Protein AF-M5FWV5-F1 (afdb_monomer_lite)

Radius of gyration: 20.73 Å; chains: 1; bounding box: 66×24×38 Å

Secondary structure (DSSP, 8-state):
-PPP-GGGHHHHHHHHHHHHHHTT-HHHHHHHHHHHHHHHHHHHHHHHHS-TTTGGGGTT--SHHHHHHHHHHHHHHHHHTT--

Structure (mmCIF, N/CA/C/O backbone):
data_AF-M5FWV5-F1
#
_entry.id   AF-M5FWV5-F1
#
loop_
_atom_site.group_PDB
_atom_site.id
_atom_site.type_symbol
_atom_site.label_atom_id
_atom_site.label_alt_id
_atom_site.label_comp_id
_atom_site.label_asym_id
_atom_site.label_entity_id
_atom_site.label_seq_id
_atom_site.pdbx_PDB_ins_code
_atom_site.Cartn_x
_atom_site.Cartn_y
_atom_site.Cartn_z
_atom_site.occupancy
_atom_site.B_iso_or_equiv
_atom_site.auth_seq_id
_atom_site.auth_comp_id
_atom_site.auth_asym_id
_atom_site.auth_atom_id
_atom_site.pdbx_PDB_model_num
ATOM 1 N N . PHE A 1 1 ? -23.811 -8.144 15.316 1.00 67.81 1 PHE A N 1
ATOM 2 C CA . PHE A 1 1 ? -23.691 -7.347 14.083 1.00 67.81 1 PHE A CA 1
ATOM 3 C C . PHE A 1 1 ? -24.118 -8.221 12.927 1.00 67.81 1 PHE A C 1
ATOM 5 O O . PHE A 1 1 ? -23.661 -9.358 12.872 1.00 67.81 1 PHE A O 1
ATOM 12 N N . ASP A 1 2 ? -24.999 -7.732 12.059 1.00 76.75 2 ASP A N 1
ATOM 13 C CA . ASP A 1 2 ? -25.298 -8.428 10.807 1.00 76.75 2 ASP A CA 1
ATOM 14 C C . ASP A 1 2 ? -24.070 -8.423 9.891 1.00 76.75 2 ASP A C 1
ATOM 16 O O . ASP A 1 2 ? -23.293 -7.463 9.875 1.00 76.75 2 ASP A O 1
ATOM 20 N N . MET A 1 3 ? -23.879 -9.509 9.143 1.00 86.88 3 MET A N 1
ATOM 21 C CA . MET A 1 3 ? -22.849 -9.583 8.106 1.00 86.88 3 MET A CA 1
ATOM 22 C C . MET A 1 3 ? -23.152 -8.598 6.972 1.00 86.88 3 MET A C 1
ATOM 24 O O . MET A 1 3 ? -24.311 -8.272 6.717 1.00 86.88 3 MET A O 1
ATOM 28 N N . LEU A 1 4 ? -22.106 -8.129 6.286 1.00 89.31 4 LEU A N 1
ATOM 29 C CA . LEU A 1 4 ? -22.250 -7.214 5.154 1.00 89.31 4 LEU A CA 1
ATOM 30 C C . LEU A 1 4 ? -23.088 -7.852 4.030 1.00 89.31 4 LEU A C 1
ATOM 32 O O . LEU A 1 4 ? -22.828 -8.980 3.620 1.00 89.31 4 LEU A O 1
ATOM 36 N N . ASN A 1 5 ? -24.061 -7.101 3.522 1.00 90.62 5 ASN A N 1
ATOM 37 C CA . ASN A 1 5 ? -24.938 -7.437 2.404 1.00 90.62 5 ASN A CA 1
ATOM 38 C C . ASN A 1 5 ? -25.243 -6.160 1.583 1.00 90.62 5 ASN A C 1
ATOM 40 O O . ASN A 1 5 ? -24.998 -5.042 2.040 1.00 90.62 5 ASN A O 1
ATOM 44 N N . ALA A 1 6 ? -25.786 -6.312 0.375 1.00 88.88 6 ALA A N 1
ATOM 45 C CA . ALA A 1 6 ? -26.094 -5.224 -0.550 1.00 88.88 6 ALA A CA 1
ATOM 46 C C . ALA A 1 6 ? -26.980 -4.129 0.080 1.00 88.88 6 ALA A C 1
ATOM 48 O O . ALA A 1 6 ? -26.698 -2.943 -0.078 1.00 88.88 6 ALA A O 1
ATOM 49 N N . ASP A 1 7 ? -27.999 -4.514 0.853 1.00 93.06 7 ASP A N 1
ATOM 50 C CA . ASP A 1 7 ? -28.986 -3.581 1.416 1.00 93.06 7 ASP A CA 1
ATOM 51 C C . ASP A 1 7 ? -28.586 -2.953 2.762 1.00 93.06 7 ASP A C 1
ATOM 53 O O . ASP A 1 7 ? -29.231 -2.013 3.228 1.00 93.06 7 ASP A O 1
ATOM 57 N N . ASN A 1 8 ? -27.529 -3.445 3.418 1.00 92.25 8 ASN A N 1
ATOM 58 C CA . ASN A 1 8 ? -27.164 -3.016 4.775 1.00 92.25 8 ASN A CA 1
ATOM 59 C C . ASN A 1 8 ? -25.843 -2.234 4.852 1.00 92.25 8 ASN A C 1
ATOM 61 O O . ASN A 1 8 ? -25.340 -1.993 5.950 1.00 92.25 8 ASN A O 1
ATOM 65 N N . TRP A 1 9 ? -25.313 -1.783 3.711 1.00 92.00 9 TRP A N 1
ATOM 66 C CA . TRP A 1 9 ? -24.036 -1.069 3.624 1.00 92.00 9 TRP A CA 1
ATOM 67 C C . TRP A 1 9 ? -23.915 0.098 4.613 1.00 92.00 9 TRP A C 1
ATOM 69 O O . TRP A 1 9 ? -22.958 0.164 5.381 1.00 92.00 9 TRP A O 1
ATOM 79 N N . TYR A 1 10 ? -24.883 1.020 4.625 1.00 91.81 10 TYR A N 1
ATOM 80 C CA . TYR A 1 10 ? -24.837 2.207 5.486 1.00 91.81 10 TYR A CA 1
ATOM 81 C C . TYR A 1 10 ? -24.829 1.879 6.991 1.00 91.81 10 TYR A C 1
ATOM 83 O O . TYR A 1 10 ? -23.927 2.360 7.688 1.00 91.81 10 TYR A O 1
ATOM 91 N N . PRO A 1 11 ? -25.781 1.085 7.525 1.00 93.00 11 PRO A N 1
ATOM 92 C CA . PRO A 1 11 ? -25.754 0.700 8.934 1.00 93.00 11 PRO A CA 1
ATOM 93 C C . PRO A 1 11 ? -24.519 -0.141 9.286 1.00 93.00 11 PRO A C 1
ATOM 95 O O . PRO A 1 11 ? -23.893 0.118 10.313 1.00 93.00 11 PRO A O 1
ATOM 98 N N . TRP A 1 12 ? -24.102 -1.066 8.415 1.00 94.38 12 TRP A N 1
ATOM 99 C CA . TRP A 1 12 ? -22.891 -1.864 8.617 1.00 94.38 12 TRP A CA 1
ATOM 100 C C . TRP A 1 12 ? -21.636 -0.989 8.702 1.00 94.38 12 TRP A C 1
ATOM 102 O O . TRP A 1 12 ? -20.860 -1.108 9.652 1.00 94.38 12 TRP A O 1
ATOM 112 N N . LYS A 1 13 ? -21.469 -0.049 7.763 1.00 91.88 13 LYS A N 1
ATOM 113 C CA . LYS A 1 13 ? -20.334 0.882 7.723 1.00 91.88 13 LYS A CA 1
ATOM 114 C C . LYS A 1 13 ? -20.256 1.701 9.005 1.00 91.88 13 LYS A C 1
ATOM 116 O O . LYS A 1 13 ? -19.181 1.813 9.585 1.00 91.88 13 LYS A O 1
ATOM 121 N N . ARG A 1 14 ? -21.384 2.243 9.475 1.00 91.69 14 ARG A N 1
ATOM 122 C CA . ARG A 1 14 ? -21.428 3.039 10.709 1.00 91.69 14 ARG A CA 1
ATOM 123 C C . ARG A 1 14 ? -21.029 2.212 11.934 1.00 91.69 14 ARG A C 1
ATOM 125 O O . ARG A 1 14 ? -20.268 2.701 12.764 1.00 91.69 14 ARG A O 1
ATOM 132 N N . CYS A 1 15 ? -21.500 0.968 12.029 1.00 91.38 15 CYS A N 1
ATOM 133 C CA . CYS A 1 15 ? -21.096 0.047 13.092 1.00 91.38 15 CYS A CA 1
ATOM 134 C C . CYS A 1 15 ? -19.601 -0.281 13.034 1.00 91.38 15 CYS A C 1
ATOM 136 O O . CYS A 1 15 ? -18.927 -0.210 14.056 1.00 91.38 15 CYS A O 1
ATOM 138 N N . MET A 1 16 ? -19.067 -0.590 11.853 1.00 92.50 16 MET A N 1
ATOM 139 C CA . MET A 1 16 ? -17.644 -0.891 11.698 1.00 92.50 16 MET A CA 1
ATOM 140 C C . MET A 1 16 ? -16.763 0.315 12.001 1.00 92.50 16 MET A C 1
ATOM 142 O O . MET A 1 16 ? -15.758 0.168 12.682 1.00 92.50 16 MET A O 1
ATOM 146 N N . GLN A 1 17 ? -17.151 1.518 11.576 1.00 90.25 17 GLN A N 1
ATOM 147 C CA . GLN A 1 17 ? -16.432 2.738 11.943 1.00 90.25 17 GLN A CA 1
ATOM 148 C C . GLN A 1 17 ? -16.427 2.960 13.460 1.00 90.25 17 GLN A C 1
ATOM 150 O O . GLN A 1 17 ? -15.386 3.306 14.008 1.00 90.25 17 GLN A O 1
ATOM 155 N N . ALA A 1 18 ? -17.550 2.721 14.145 1.00 91.31 18 ALA A N 1
ATOM 156 C CA . ALA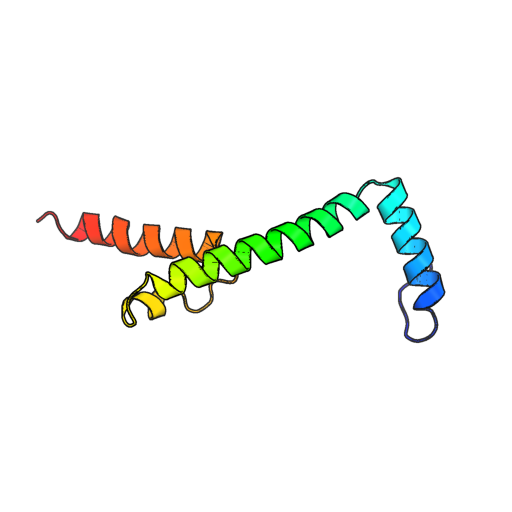 A 1 18 ? -17.612 2.827 15.601 1.00 91.31 18 ALA A CA 1
ATOM 157 C C . ALA A 1 18 ? -16.690 1.806 16.290 1.00 91.31 18 ALA A C 1
ATOM 159 O O . ALA A 1 18 ? -15.901 2.196 17.144 1.00 91.31 18 ALA A O 1
ATOM 160 N N . LEU A 1 19 ? -16.718 0.540 15.862 1.00 92.50 19 LEU A N 1
ATOM 161 C CA . LEU A 1 19 ? -15.843 -0.514 16.391 1.00 92.50 19 LEU A CA 1
ATOM 162 C C . LEU A 1 19 ? -14.361 -0.203 16.147 1.00 92.50 19 LEU A C 1
ATOM 164 O O . LEU A 1 19 ? -13.542 -0.260 17.058 1.00 92.50 19 LEU A O 1
ATOM 168 N N . LEU A 1 20 ? -14.002 0.171 14.919 1.00 91.56 20 LEU A N 1
ATOM 169 C CA . LEU A 1 20 ? -12.629 0.537 14.578 1.00 91.56 20 LEU A CA 1
ATOM 170 C C . LEU A 1 20 ? -12.167 1.771 15.365 1.00 91.56 20 LEU A C 1
ATOM 172 O O . LEU A 1 20 ? -10.997 1.850 15.728 1.00 91.56 20 LEU A O 1
ATOM 176 N N . SER A 1 21 ? -13.062 2.720 15.648 1.00 90.69 21 SER A N 1
ATOM 177 C CA . SER A 1 21 ? -12.757 3.872 16.500 1.00 90.69 21 SER A CA 1
ATOM 178 C C . SER A 1 21 ? -12.527 3.455 17.950 1.00 90.69 21 SER A C 1
ATOM 180 O O . SER A 1 21 ? -11.557 3.895 18.557 1.00 90.69 21 SER A O 1
ATOM 182 N N . GLU A 1 22 ? -13.396 2.607 18.500 1.00 93.12 22 GLU A N 1
ATOM 183 C CA . GLU A 1 22 ? -13.313 2.106 19.877 1.00 93.12 22 GLU A CA 1
ATOM 184 C C . GLU A 1 22 ? -12.003 1.344 20.120 1.00 93.12 22 GLU A C 1
ATOM 186 O O . GLU A 1 22 ? -11.358 1.506 21.154 1.00 93.12 22 GLU A O 1
ATOM 191 N N . HIS A 1 23 ? -11.552 0.585 19.121 1.00 91.50 23 HIS A N 1
ATOM 192 C CA . HIS A 1 23 ? -10.295 -0.156 19.166 1.00 91.50 23 HIS A CA 1
ATOM 193 C C . HIS A 1 23 ? -9.064 0.648 18.707 1.00 91.50 23 HIS A C 1
ATOM 195 O O . HIS A 1 23 ? -7.977 0.081 18.623 1.00 91.50 23 HIS A O 1
ATOM 201 N N . ASN A 1 24 ? -9.195 1.952 18.420 1.00 88.56 24 ASN A N 1
ATOM 202 C CA . ASN A 1 24 ? -8.123 2.799 17.868 1.00 88.56 24 ASN A CA 1
ATOM 203 C C . ASN A 1 24 ? -7.490 2.245 16.570 1.00 88.56 24 ASN A C 1
ATOM 205 O O . ASN A 1 24 ? -6.320 2.476 16.281 1.00 88.56 24 ASN A O 1
ATOM 209 N N . LEU A 1 25 ? -8.264 1.507 15.775 1.00 91.25 25 LEU A N 1
ATOM 210 C CA . LEU A 1 25 ? -7.849 0.936 14.493 1.00 91.25 25 LEU A CA 1
ATOM 211 C C . LEU A 1 25 ? -8.112 1.885 13.318 1.00 91.25 25 LEU A C 1
ATOM 213 O O . LEU A 1 25 ? -7.491 1.734 12.270 1.00 91.25 25 LEU A O 1
ATOM 217 N N . LEU A 1 26 ? -8.990 2.885 13.478 1.00 87.38 26 LEU A N 1
ATOM 218 C CA . LEU A 1 26 ? -9.202 3.908 12.444 1.00 87.38 26 LEU A CA 1
ATOM 219 C C . LEU A 1 26 ? -7.915 4.675 12.122 1.00 87.38 26 LEU A C 1
ATOM 221 O O . LEU A 1 26 ? -7.586 4.828 10.951 1.00 87.38 26 LEU A O 1
ATOM 225 N N . SER A 1 27 ? -7.150 5.072 13.141 1.00 86.94 27 SER A N 1
ATOM 226 C CA . SER A 1 27 ? -5.865 5.755 12.950 1.00 86.94 27 SER A CA 1
ATOM 227 C C . SER A 1 27 ? -4.828 4.859 12.270 1.00 86.94 27 SER A C 1
ATOM 229 O O . SER A 1 27 ? -3.986 5.344 11.520 1.00 86.94 27 SER A O 1
ATOM 231 N N . HIS A 1 28 ? -4.897 3.542 12.483 1.00 87.12 28 HIS A N 1
ATOM 232 C CA . HIS A 1 28 ? -4.055 2.589 11.766 1.00 87.12 28 HIS A CA 1
ATOM 233 C C . HIS A 1 28 ? -4.408 2.539 10.275 1.00 87.12 28 HIS A C 1
ATOM 235 O O . HIS A 1 28 ? -3.508 2.567 9.442 1.00 87.12 28 HIS A O 1
ATOM 241 N N . ILE A 1 29 ? -5.700 2.530 9.935 1.00 86.75 29 ILE A N 1
ATOM 242 C CA . ILE A 1 29 ? -6.179 2.558 8.544 1.00 86.75 29 ILE A CA 1
ATOM 243 C C . ILE A 1 29 ? -5.775 3.866 7.852 1.00 86.75 29 ILE A C 1
ATOM 245 O O . ILE A 1 29 ? -5.301 3.838 6.718 1.00 86.75 29 ILE A O 1
ATOM 249 N N . GLU A 1 30 ? -5.931 5.008 8.523 1.00 87.19 30 GLU A N 1
ATOM 250 C CA . GLU A 1 30 ? -5.503 6.308 7.990 1.00 87.19 30 GLU A CA 1
ATOM 251 C C . GLU A 1 30 ? -3.992 6.344 7.759 1.00 87.19 30 GLU A C 1
ATOM 253 O O . GLU A 1 30 ? -3.541 6.671 6.663 1.00 87.19 30 GLU A O 1
ATOM 258 N N . ARG A 1 31 ? -3.215 5.882 8.740 1.00 87.31 31 ARG A N 1
ATOM 259 C CA . ARG A 1 31 ? -1.761 5.798 8.629 1.00 87.31 31 ARG A CA 1
ATOM 260 C C . ARG A 1 31 ? -1.319 4.857 7.507 1.00 87.31 31 ARG A C 1
ATOM 262 O O . ARG A 1 31 ? -0.358 5.165 6.815 1.00 87.31 31 ARG A O 1
ATOM 269 N N . MET A 1 32 ? -1.994 3.724 7.299 1.00 85.62 32 MET A N 1
ATOM 270 C CA . MET A 1 32 ? -1.711 2.836 6.161 1.00 85.62 32 MET A CA 1
ATOM 271 C C . MET A 1 32 ? -1.905 3.552 4.822 1.00 85.62 32 MET A C 1
ATOM 273 O O . MET A 1 32 ? -1.106 3.357 3.914 1.00 85.62 32 MET A O 1
ATOM 277 N N . ARG A 1 33 ? -2.924 4.409 4.713 1.00 84.06 33 ARG A N 1
ATOM 278 C CA . ARG A 1 33 ? -3.161 5.205 3.507 1.00 84.06 33 ARG A CA 1
ATOM 279 C C . ARG A 1 33 ? -2.048 6.225 3.259 1.00 84.06 33 ARG A C 1
ATOM 281 O O . ARG A 1 33 ? -1.625 6.385 2.123 1.00 84.06 33 ARG A O 1
ATOM 288 N N . GLU A 1 34 ? -1.552 6.880 4.306 1.00 87.25 34 GLU A N 1
ATOM 289 C CA . GLU A 1 34 ? -0.388 7.773 4.198 1.00 87.25 34 GLU A CA 1
ATOM 290 C C . GLU A 1 34 ? 0.876 7.008 3.773 1.00 87.25 34 GLU A C 1
ATOM 292 O O . GLU A 1 34 ? 1.652 7.487 2.946 1.00 87.25 34 GLU A O 1
ATOM 297 N N . TRP A 1 35 ? 1.078 5.799 4.309 1.00 85.75 35 TRP A N 1
ATOM 298 C CA . TRP A 1 35 ? 2.186 4.932 3.901 1.00 85.75 35 TRP A CA 1
ATOM 299 C C . TRP A 1 35 ? 2.102 4.526 2.433 1.00 85.75 35 TRP A C 1
ATOM 301 O O . TRP A 1 35 ? 3.142 4.474 1.792 1.00 85.75 35 TRP A O 1
ATOM 311 N N . ASP A 1 36 ? 0.904 4.295 1.899 1.00 87.62 36 ASP A N 1
ATOM 312 C CA . ASP A 1 36 ? 0.686 3.951 0.489 1.00 87.62 36 ASP A CA 1
ATOM 313 C C . ASP A 1 36 ? 1.172 5.071 -0.450 1.00 87.62 36 ASP A C 1
ATOM 315 O O . ASP A 1 36 ? 1.876 4.822 -1.426 1.00 87.62 36 ASP A O 1
ATOM 319 N N . GLU A 1 37 ? 0.901 6.335 -0.102 1.00 87.44 37 GLU A N 1
ATOM 320 C CA . GLU A 1 37 ? 1.390 7.492 -0.865 1.00 87.44 37 GLU A CA 1
ATOM 321 C C . GLU A 1 37 ? 2.923 7.603 -0.844 1.00 87.44 37 GLU A C 1
ATOM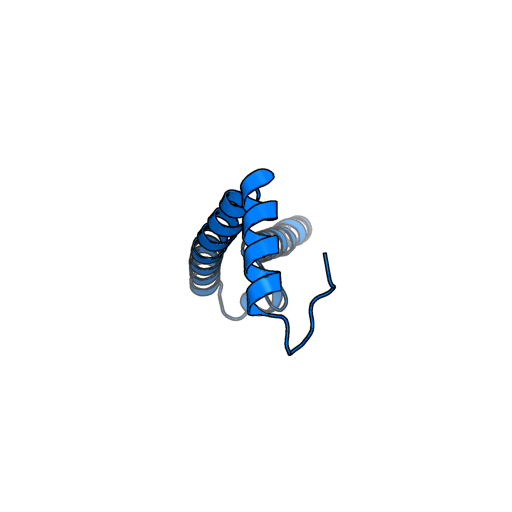 323 O O . GLU A 1 37 ? 3.553 7.922 -1.859 1.00 87.44 37 GLU A O 1
ATOM 328 N N . ILE A 1 38 ? 3.537 7.328 0.309 1.00 88.25 38 ILE A N 1
ATOM 329 C CA . ILE A 1 38 ? 4.995 7.337 0.468 1.00 88.25 38 ILE A CA 1
ATOM 330 C C . ILE A 1 38 ? 5.627 6.159 -0.285 1.00 88.25 38 ILE A C 1
ATOM 332 O O . ILE A 1 38 ? 6.647 6.351 -0.950 1.00 88.25 38 ILE A O 1
ATOM 336 N N . ASP A 1 39 ? 5.021 4.973 -0.210 1.00 87.81 39 ASP A N 1
ATOM 337 C CA . ASP A 1 39 ? 5.468 3.757 -0.890 1.00 87.81 39 ASP A CA 1
ATOM 338 C C . ASP A 1 39 ? 5.427 3.950 -2.410 1.00 87.81 39 ASP A C 1
ATOM 340 O O . ASP A 1 39 ? 6.457 3.790 -3.060 1.00 87.81 39 ASP A O 1
ATOM 344 N N . MET A 1 40 ? 4.320 4.467 -2.960 1.00 87.19 40 MET A N 1
ATOM 345 C CA . MET A 1 40 ? 4.208 4.818 -4.383 1.00 87.19 40 MET A CA 1
ATOM 346 C C . MET A 1 40 ? 5.261 5.838 -4.821 1.00 87.19 40 MET A C 1
ATOM 348 O O . MET A 1 40 ? 5.860 5.724 -5.894 1.00 87.19 40 MET A O 1
ATOM 352 N N . ARG A 1 41 ? 5.513 6.868 -4.004 1.00 88.19 41 ARG A N 1
ATOM 353 C CA . ARG A 1 41 ? 6.546 7.861 -4.319 1.00 88.19 41 ARG A CA 1
ATOM 354 C C . ARG A 1 41 ? 7.928 7.218 -4.357 1.00 88.19 41 ARG A C 1
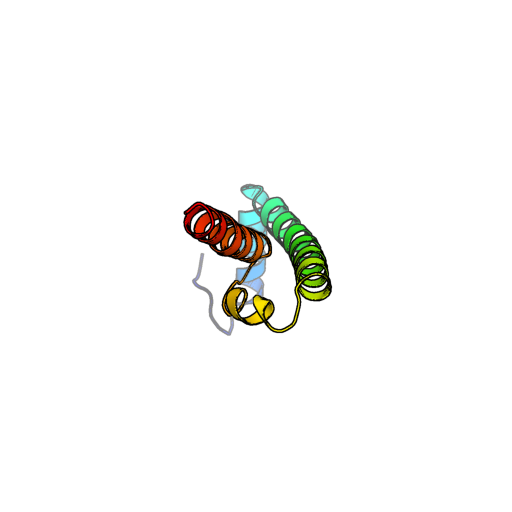ATOM 356 O O . ARG A 1 41 ? 8.714 7.541 -5.246 1.00 88.19 41 ARG A O 1
ATOM 363 N N . ALA A 1 42 ? 8.226 6.343 -3.406 1.00 87.06 42 ALA A N 1
ATOM 364 C CA . ALA A 1 42 ? 9.503 5.656 -3.325 1.00 87.06 42 ALA A CA 1
ATOM 365 C C . ALA A 1 42 ? 9.666 4.629 -4.462 1.00 87.06 42 ALA A C 1
ATOM 367 O O . ALA A 1 42 ? 10.727 4.597 -5.084 1.00 87.06 42 ALA A O 1
ATOM 368 N N . GLN A 1 43 ? 8.610 3.890 -4.813 1.00 86.50 43 GLN A N 1
ATOM 369 C CA . GLN A 1 43 ? 8.551 3.026 -5.994 1.00 86.50 43 GLN A CA 1
ATOM 370 C C . GLN A 1 43 ? 8.891 3.807 -7.265 1.00 86.50 43 GLN A C 1
ATOM 372 O O . GLN A 1 43 ? 9.830 3.440 -7.966 1.00 86.50 43 GLN A O 1
ATOM 377 N N . ASN A 1 44 ? 8.212 4.932 -7.513 1.00 86.44 44 ASN A N 1
ATOM 378 C CA . ASN A 1 44 ? 8.480 5.772 -8.683 1.00 86.44 44 ASN A CA 1
ATOM 379 C C . ASN A 1 44 ? 9.946 6.235 -8.744 1.00 86.44 44 ASN A C 1
ATOM 381 O O . ASN A 1 44 ? 10.528 6.304 -9.822 1.00 86.44 44 ASN A O 1
ATOM 385 N N . GLN A 1 45 ? 10.567 6.562 -7.605 1.00 86.69 45 GLN A N 1
ATOM 386 C CA . GLN A 1 45 ? 11.989 6.928 -7.585 1.00 86.69 45 GLN A CA 1
ATOM 387 C C . GLN A 1 45 ? 12.899 5.744 -7.928 1.00 86.69 45 GLN A C 1
ATOM 389 O O . GLN A 1 45 ? 13.856 5.923 -8.676 1.00 86.69 45 GLN A O 1
ATOM 394 N N . ILE A 1 46 ? 12.605 4.544 -7.418 1.00 83.88 46 ILE A N 1
ATOM 395 C CA . ILE A 1 46 ? 13.358 3.337 -7.777 1.00 83.88 46 ILE A CA 1
ATOM 396 C C . ILE A 1 46 ? 13.217 3.056 -9.273 1.00 83.88 46 ILE A C 1
ATOM 398 O O . ILE A 1 46 ? 14.230 2.858 -9.934 1.00 83.88 46 ILE A O 1
ATOM 402 N N . GLU A 1 47 ? 12.005 3.097 -9.824 1.00 83.00 47 GLU A N 1
ATOM 403 C CA . GLU A 1 47 ? 11.770 2.860 -11.255 1.00 83.00 47 GLU A CA 1
ATOM 404 C C . GLU A 1 47 ? 12.528 3.857 -12.141 1.00 83.00 47 GLU A C 1
ATOM 406 O O . GLU A 1 47 ? 13.139 3.450 -13.121 1.00 83.00 47 GLU A O 1
ATOM 411 N N . LEU A 1 48 ? 12.578 5.142 -11.768 1.00 84.88 48 LEU A N 1
ATOM 412 C CA . LEU A 1 48 ? 13.350 6.157 -12.501 1.00 84.88 48 LEU A CA 1
ATOM 413 C C . LEU A 1 48 ? 14.871 5.945 -12.429 1.00 84.88 48 LEU A C 1
ATOM 415 O O . LEU A 1 48 ? 15.599 6.394 -13.314 1.00 84.88 48 LEU A O 1
ATOM 419 N N . CYS A 1 49 ? 15.365 5.319 -11.361 1.00 83.75 49 CYS A N 1
ATOM 420 C CA . CYS A 1 49 ? 16.792 5.088 -11.132 1.00 83.75 49 CYS A CA 1
ATOM 421 C C . CYS A 1 49 ? 17.274 3.707 -11.601 1.00 83.75 49 CYS A C 1
ATOM 423 O O . CYS A 1 49 ? 18.479 3.448 -11.588 1.00 83.75 49 CYS A O 1
ATOM 425 N N . VAL A 1 50 ? 16.363 2.823 -12.003 1.00 82.69 50 VAL A N 1
ATOM 426 C CA . VAL A 1 50 ? 16.660 1.468 -12.468 1.00 82.69 50 VAL A CA 1
ATOM 427 C C . VAL A 1 50 ? 16.618 1.452 -13.996 1.00 82.69 50 VAL A C 1
ATOM 429 O O . VAL A 1 50 ? 15.654 1.893 -14.607 1.00 82.69 50 VAL A O 1
ATOM 432 N N . GLY A 1 51 ? 17.681 0.957 -14.634 1.00 78.38 51 GLY A N 1
ATOM 433 C CA . GLY A 1 51 ? 17.715 0.820 -16.093 1.00 78.38 51 GLY A CA 1
ATOM 434 C C . GLY A 1 51 ? 16.727 -0.237 -16.601 1.00 78.38 51 GLY A C 1
ATOM 435 O O . GLY A 1 51 ? 16.412 -1.188 -15.884 1.00 78.38 51 GLY A O 1
ATOM 436 N N . ASP A 1 52 ? 16.301 -0.125 -17.864 1.00 74.38 52 ASP A N 1
ATOM 437 C CA . ASP A 1 52 ? 15.298 -1.008 -18.492 1.00 74.38 52 ASP A CA 1
ATOM 438 C C . ASP A 1 52 ? 15.607 -2.514 -18.346 1.00 74.38 52 ASP A C 1
ATOM 440 O O . ASP A 1 52 ? 14.706 -3.349 -18.297 1.00 74.38 52 ASP A O 1
ATOM 444 N N . THR A 1 53 ? 16.890 -2.882 -18.248 1.00 73.88 53 THR A N 1
ATOM 445 C CA . THR A 1 53 ? 17.329 -4.282 -18.101 1.00 73.88 53 THR A CA 1
ATOM 446 C C . THR A 1 53 ? 17.109 -4.823 -16.683 1.00 73.88 53 THR A C 1
ATOM 448 O O . THR A 1 53 ? 16.790 -5.999 -16.506 1.00 73.88 53 THR A O 1
ATOM 451 N N . GLU A 1 54 ? 17.245 -3.981 -15.660 1.00 75.31 54 GLU A N 1
ATOM 452 C CA . GLU A 1 54 ? 17.036 -4.347 -14.259 1.00 75.31 54 GLU A CA 1
ATOM 453 C C . GLU A 1 54 ? 15.568 -4.255 -13.833 1.00 75.31 54 GLU A C 1
ATOM 455 O O . GLU A 1 54 ? 15.167 -4.894 -12.860 1.00 75.31 54 GLU A O 1
ATOM 460 N N . MET A 1 55 ? 14.753 -3.539 -14.606 1.00 76.12 55 MET A N 1
ATOM 461 C CA . MET A 1 55 ? 13.311 -3.418 -14.404 1.00 76.12 55 MET A CA 1
ATOM 462 C C . MET A 1 55 ? 12.598 -4.784 -14.445 1.00 76.12 55 MET A C 1
ATOM 464 O O . MET A 1 55 ? 11.604 -4.989 -13.752 1.00 76.12 55 MET A O 1
ATOM 468 N N . VAL A 1 56 ? 13.161 -5.764 -15.165 1.00 81.00 56 VAL A N 1
ATOM 469 C CA . VAL A 1 56 ? 12.671 -7.155 -15.214 1.00 81.00 56 VAL A CA 1
ATOM 470 C C . VAL A 1 56 ? 12.642 -7.816 -13.831 1.00 81.00 56 VAL A C 1
ATOM 472 O O . VAL A 1 56 ? 11.761 -8.630 -13.564 1.00 81.00 56 VAL A O 1
ATOM 475 N N . TYR A 1 57 ? 13.567 -7.461 -12.932 1.00 74.75 57 TYR A N 1
ATOM 476 C CA . TYR A 1 57 ? 13.627 -8.041 -11.586 1.00 74.75 57 TYR A CA 1
ATOM 477 C C . TYR A 1 57 ? 12.584 -7.467 -10.631 1.00 74.75 57 TYR A C 1
ATOM 479 O O . TYR A 1 57 ? 12.340 -8.076 -9.598 1.00 74.75 57 TYR A O 1
ATOM 487 N N . LEU A 1 58 ? 11.982 -6.327 -10.977 1.00 78.25 58 LEU A N 1
ATOM 488 C CA . LEU A 1 58 ? 10.952 -5.654 -10.185 1.00 78.25 58 LEU A CA 1
ATOM 489 C C . LEU A 1 58 ? 9.536 -6.137 -10.538 1.00 78.25 58 LEU A C 1
ATOM 491 O O . LEU A 1 58 ? 8.572 -5.806 -9.848 1.00 78.25 58 LEU A O 1
ATOM 495 N N . ILE A 1 59 ? 9.394 -6.926 -11.610 1.00 74.88 59 ILE A N 1
ATOM 496 C CA . ILE A 1 59 ? 8.102 -7.432 -12.080 1.00 74.88 59 ILE A CA 1
ATOM 497 C C . ILE A 1 59 ? 7.487 -8.338 -11.003 1.00 74.88 59 ILE A C 1
ATOM 499 O O . ILE A 1 59 ? 7.994 -9.420 -10.711 1.00 74.88 59 ILE A O 1
ATOM 503 N N . GLY A 1 60 ? 6.360 -7.900 -10.436 1.00 75.75 60 GLY A N 1
ATOM 504 C CA . GLY A 1 60 ? 5.612 -8.629 -9.407 1.00 75.75 60 GLY A CA 1
ATOM 505 C C . GLY A 1 60 ? 5.878 -8.181 -7.966 1.00 75.75 60 GLY A C 1
ATOM 506 O O . GLY A 1 60 ? 5.239 -8.713 -7.059 1.00 75.75 60 GLY A O 1
ATOM 507 N N . ALA A 1 61 ? 6.764 -7.206 -7.736 1.00 82.31 61 ALA A N 1
ATOM 508 C CA . ALA A 1 61 ? 6.849 -6.529 -6.446 1.00 82.31 61 ALA A CA 1
ATOM 509 C C . ALA A 1 61 ? 5.662 -5.569 -6.275 1.00 82.31 61 ALA A C 1
ATOM 511 O O . ALA A 1 61 ? 5.372 -4.764 -7.156 1.00 82.31 61 ALA A O 1
ATOM 512 N N . LEU A 1 62 ? 4.969 -5.674 -5.141 1.00 78.81 62 LEU A N 1
ATOM 513 C CA . LEU A 1 62 ? 3.786 -4.869 -4.820 1.00 78.81 62 LEU A CA 1
ATOM 514 C C . LEU A 1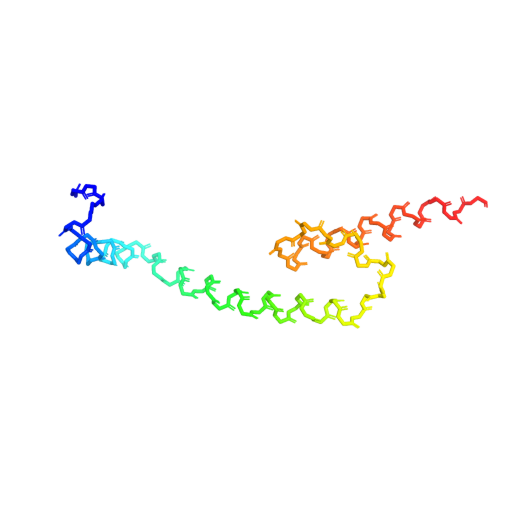 62 ? 4.101 -3.673 -3.917 1.00 78.81 62 LEU A C 1
ATOM 516 O O . LEU A 1 62 ? 3.247 -2.810 -3.762 1.00 78.81 62 LEU A O 1
ATOM 520 N N . THR A 1 63 ? 5.282 -3.641 -3.295 1.00 85.00 63 THR A N 1
ATOM 521 C CA . THR A 1 63 ? 5.705 -2.547 -2.410 1.00 85.00 63 THR A CA 1
ATOM 522 C C . THR A 1 63 ? 7.157 -2.168 -2.650 1.00 85.00 63 THR A C 1
ATOM 524 O O . THR A 1 63 ? 7.971 -3.008 -3.056 1.00 85.00 63 THR A O 1
ATOM 527 N N . VAL A 1 64 ? 7.524 -0.930 -2.308 1.00 86.31 64 VAL A N 1
ATOM 528 C CA . VAL A 1 64 ? 8.912 -0.462 -2.430 1.00 86.31 64 VAL A CA 1
ATOM 529 C C . VAL A 1 64 ? 9.883 -1.326 -1.624 1.00 86.31 64 VAL A C 1
ATOM 531 O O . VAL A 1 64 ? 11.008 -1.579 -2.051 1.00 86.31 64 VAL A O 1
ATOM 534 N N . GLY A 1 65 ? 9.437 -1.839 -0.473 1.00 83.88 65 GLY A N 1
ATOM 535 C CA . GLY A 1 65 ? 10.230 -2.747 0.351 1.00 83.88 65 GLY A CA 1
ATOM 536 C C . GLY A 1 65 ? 10.566 -4.044 -0.385 1.00 83.88 65 GLY A C 1
ATOM 537 O O . GLY A 1 65 ? 11.707 -4.499 -0.339 1.00 83.88 65 GLY A O 1
ATOM 538 N N . GLN A 1 66 ? 9.603 -4.608 -1.120 1.00 84.00 66 GLN A N 1
ATOM 539 C CA . GLN A 1 66 ? 9.828 -5.800 -1.940 1.00 84.00 66 GLN A CA 1
ATOM 540 C C . GLN A 1 66 ? 10.754 -5.508 -3.121 1.00 84.00 66 GLN A C 1
ATOM 542 O O . GLN A 1 66 ? 11.683 -6.281 -3.357 1.00 84.00 66 GLN A O 1
ATOM 547 N N . MET A 1 67 ? 10.550 -4.381 -3.810 1.00 85.69 67 MET A N 1
ATOM 548 C CA . MET A 1 67 ? 11.431 -3.927 -4.892 1.00 85.69 67 MET A CA 1
ATOM 549 C C . MET A 1 67 ? 12.878 -3.794 -4.404 1.00 85.69 67 MET A C 1
ATOM 551 O O . MET A 1 67 ? 13.807 -4.306 -5.027 1.00 85.69 67 MET A O 1
ATOM 555 N N . TRP A 1 68 ? 13.073 -3.161 -3.246 1.00 84.06 68 TRP A N 1
ATOM 556 C CA . TRP A 1 68 ? 14.383 -2.969 -2.632 1.00 84.06 68 TRP A CA 1
ATOM 557 C C . TRP A 1 68 ? 15.040 -4.295 -2.237 1.00 84.06 68 TRP A C 1
ATOM 559 O O . TRP A 1 68 ? 16.201 -4.530 -2.569 1.00 84.06 68 TRP A O 1
ATOM 569 N N . SER A 1 69 ? 14.298 -5.202 -1.592 1.00 85.19 69 SER A N 1
ATOM 570 C CA . SER A 1 69 ? 14.805 -6.536 -1.254 1.00 85.19 69 SER A CA 1
ATOM 571 C C . SER A 1 69 ? 15.202 -7.344 -2.490 1.00 85.19 69 SER A C 1
ATOM 573 O O . SER A 1 69 ? 16.239 -8.003 -2.467 1.00 85.19 69 SER A O 1
ATOM 575 N N . GLN A 1 70 ? 14.424 -7.282 -3.573 1.00 83.50 70 GLN A N 1
ATOM 576 C CA . GLN A 1 70 ? 14.753 -7.964 -4.828 1.00 83.50 70 GLN A CA 1
ATOM 577 C C . GLN A 1 70 ? 16.006 -7.376 -5.483 1.00 83.50 70 GLN A C 1
ATOM 579 O O . GLN A 1 70 ? 16.871 -8.130 -5.929 1.00 83.50 70 GLN A O 1
ATOM 584 N N . LEU A 1 71 ? 16.151 -6.048 -5.494 1.00 82.81 71 LEU A N 1
ATOM 585 C CA . LEU A 1 71 ? 17.346 -5.387 -6.023 1.00 82.81 71 LEU A CA 1
ATOM 586 C C . LEU A 1 71 ? 18.601 -5.744 -5.226 1.00 82.81 71 LEU A C 1
ATOM 588 O O . LEU A 1 71 ? 19.611 -6.096 -5.836 1.00 82.81 71 LEU A O 1
ATOM 592 N N . ILE A 1 72 ? 18.533 -5.704 -3.891 1.00 83.06 72 ILE A N 1
ATOM 593 C CA . ILE A 1 72 ? 19.630 -6.136 -3.013 1.00 83.06 72 ILE A CA 1
ATOM 594 C C . ILE A 1 72 ? 19.976 -7.591 -3.301 1.00 83.06 72 ILE A C 1
ATOM 596 O O . ILE A 1 72 ? 21.126 -7.894 -3.595 1.00 83.06 72 ILE A O 1
ATOM 600 N N . MET A 1 73 ? 18.983 -8.482 -3.304 1.00 81.62 73 MET A N 1
ATOM 601 C CA . MET A 1 73 ? 19.202 -9.902 -3.559 1.00 81.62 73 MET A CA 1
ATOM 602 C C . MET A 1 73 ? 19.902 -10.127 -4.905 1.00 81.62 73 MET A C 1
ATOM 604 O O . MET A 1 73 ? 20.886 -10.853 -4.972 1.00 81.62 73 MET A O 1
ATOM 608 N N . VAL A 1 74 ? 19.448 -9.482 -5.980 1.00 78.19 74 VAL A N 1
ATOM 609 C CA . VAL A 1 74 ? 20.041 -9.657 -7.31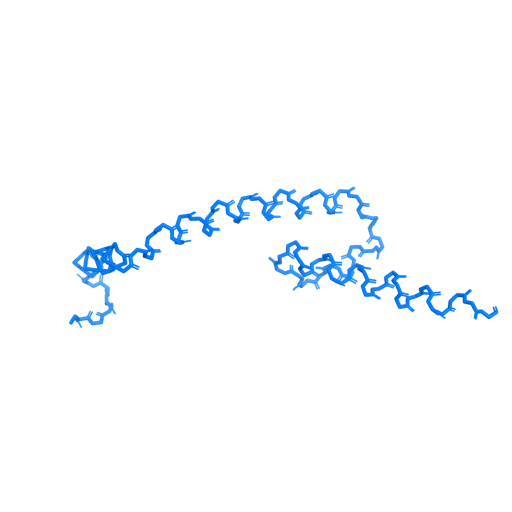3 1.00 78.19 74 VAL A CA 1
ATOM 610 C C . VAL A 1 74 ? 21.439 -9.045 -7.403 1.00 78.19 74 VAL A C 1
ATOM 612 O O . VAL A 1 74 ? 22.308 -9.644 -8.033 1.00 78.19 74 VAL A O 1
ATOM 615 N N . LYS A 1 75 ? 21.679 -7.867 -6.818 1.00 76.88 75 LYS A N 1
ATOM 616 C CA . LYS A 1 75 ? 22.968 -7.167 -6.933 1.00 76.88 75 LYS A CA 1
ATOM 617 C C . LYS A 1 75 ? 24.023 -7.719 -5.970 1.00 76.88 75 LYS A C 1
ATOM 619 O O . LYS A 1 75 ? 25.173 -7.845 -6.377 1.00 76.88 75 LYS A O 1
ATOM 624 N N . GLU A 1 76 ? 23.649 -8.113 -4.755 1.00 74.88 76 GLU A N 1
ATOM 625 C CA . GLU A 1 76 ? 24.571 -8.693 -3.771 1.00 74.88 76 GLU A CA 1
ATOM 626 C C . GLU A 1 76 ? 24.868 -10.173 -4.056 1.00 74.88 76 GLU A C 1
ATOM 628 O O . GLU A 1 76 ? 26.040 -10.542 -4.078 1.00 74.88 76 GLU A O 1
ATOM 633 N N . LEU A 1 77 ? 23.876 -11.005 -4.422 1.00 60.62 77 LEU A N 1
ATOM 634 C CA . LEU A 1 77 ? 24.152 -12.400 -4.825 1.00 60.62 77 LEU A CA 1
ATOM 635 C C . LEU A 1 77 ? 24.946 -12.486 -6.136 1.00 60.62 77 LEU A C 1
ATOM 637 O O . LEU A 1 77 ? 25.724 -13.418 -6.332 1.00 60.62 77 LEU A O 1
ATOM 641 N N . ARG A 1 78 ? 24.785 -11.521 -7.054 1.00 54.75 78 ARG A N 1
ATOM 642 C CA . ARG A 1 78 ? 25.652 -11.435 -8.245 1.00 54.75 78 ARG A CA 1
ATOM 643 C C . ARG A 1 78 ? 27.048 -10.905 -7.921 1.00 54.75 78 ARG A C 1
ATOM 645 O O . ARG A 1 78 ? 27.972 -11.223 -8.663 1.00 54.75 78 ARG A O 1
ATOM 652 N N . GLY A 1 79 ? 27.215 -10.142 -6.840 1.00 51.81 79 GLY A N 1
ATOM 653 C CA . GLY A 1 79 ? 28.520 -9.699 -6.343 1.00 51.81 79 GLY A CA 1
ATOM 654 C C . GLY A 1 79 ? 29.387 -10.858 -5.844 1.00 51.81 79 GLY A C 1
ATOM 655 O O . GLY A 1 79 ? 30.588 -10.872 -6.103 1.00 51.81 79 GLY A O 1
ATOM 656 N N . GLU A 1 80 ? 28.780 -11.879 -5.229 1.00 52.88 80 GLU A N 1
ATOM 657 C CA . GLU A 1 80 ? 29.493 -13.096 -4.803 1.00 52.88 80 GLU A CA 1
ATOM 658 C C . GLU A 1 80 ? 29.929 -13.996 -5.974 1.00 52.88 80 GLU A C 1
ATOM 660 O O . GLU A 1 80 ? 30.903 -14.734 -5.854 1.00 52.88 80 GLU A O 1
ATOM 665 N N . LEU A 1 81 ? 29.277 -13.900 -7.137 1.00 49.41 81 LEU A N 1
ATOM 666 C CA . LEU A 1 81 ? 29.679 -14.613 -8.361 1.00 49.41 81 LEU A CA 1
ATOM 667 C C . LEU A 1 81 ? 30.755 -13.871 -9.181 1.00 49.41 81 LEU A C 1
ATOM 669 O O . LEU A 1 81 ? 31.173 -14.372 -10.223 1.00 49.41 81 LEU A O 1
ATOM 673 N N . GLY A 1 82 ? 31.197 -12.689 -8.732 1.00 43.88 82 GLY A N 1
ATOM 674 C CA . GLY A 1 82 ? 32.200 -11.853 -9.403 1.00 43.88 82 GLY A CA 1
ATOM 675 C C . GLY A 1 82 ? 33.610 -11.905 -8.806 1.00 43.88 82 GLY A C 1
ATOM 676 O O . GLY A 1 82 ? 34.492 -11.209 -9.305 1.00 43.88 82 GLY A O 1
ATOM 677 N N . VAL A 1 83 ? 33.840 -12.701 -7.756 1.00 46.38 83 VAL A N 1
ATOM 678 C CA . VAL A 1 83 ? 35.182 -12.938 -7.198 1.00 46.38 83 VAL A CA 1
ATOM 679 C C . VAL A 1 83 ? 35.618 -14.366 -7.522 1.00 46.38 83 VAL A C 1
ATOM 681 O O . VAL A 1 83 ? 35.558 -15.256 -6.678 1.00 46.38 83 VAL A O 1
ATOM 684 N N . MET A 1 84 ? 36.055 -14.576 -8.764 1.00 36.62 84 MET A N 1
ATOM 685 C CA . MET A 1 84 ? 37.009 -15.623 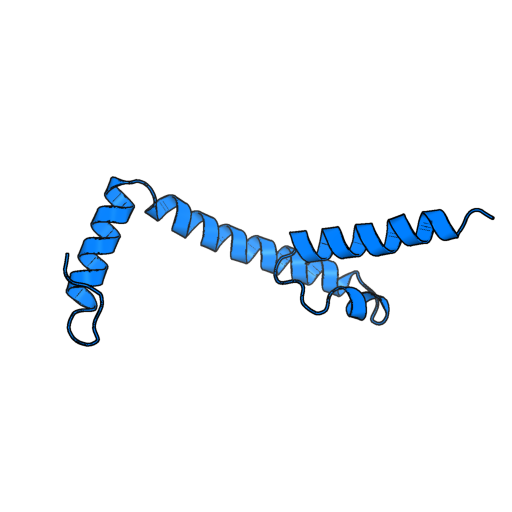-9.151 1.00 36.62 84 MET A CA 1
ATOM 686 C C . MET A 1 84 ? 37.956 -15.076 -10.211 1.00 36.62 84 MET A C 1
ATOM 688 O O . MET A 1 84 ? 37.458 -14.464 -11.181 1.00 36.62 84 MET A O 1
#

pLDDT: mean 81.87, std 12.03, range [36.62, 94.38]

Sequence (84 aa):
FDMLNADNWYPWKRCMQALLSEHNLLSHIERMREWDEIDMRAQNQIELCVGDTEMVYLIGALTVGQMWSQLIMVKELRGELGVM

Foldseek 3Di:
DDDDDPVCVVVVVVVVVVVCVVVVNVVVVVVVVVVVVVFVVLVVVVVVVDDPVCVVQCPPPPTSVSSVVSVCCVVVVVVVVPPD

Organism: Dacryopinax primogenitus (strain DJM 731) (NCBI:txid1858805)